Protein AF-A0A520JFF4-F1 (afdb_monomer)

Structure (mmCIF, N/CA/C/O backbone):
data_AF-A0A520JFF4-F1
#
_entry.id   AF-A0A520JFF4-F1
#
loop_
_atom_site.group_PDB
_atom_site.id
_atom_site.type_symbol
_atom_site.label_atom_id
_atom_site.label_alt_id
_atom_site.label_comp_id
_atom_site.label_asym_id
_atom_site.label_entity_id
_atom_site.label_seq_id
_atom_site.pdbx_PDB_ins_code
_atom_site.Cartn_x
_atom_site.Cartn_y
_atom_site.Cartn_z
_atom_site.occupancy
_atom_site.B_iso_or_equiv
_atom_site.auth_seq_id
_atom_site.auth_comp_id
_atom_site.auth_asym_id
_atom_site.auth_atom_id
_atom_site.pdbx_PDB_model_num
ATOM 1 N N . MET A 1 1 ? -21.700 24.493 -5.322 1.00 54.00 1 MET A N 1
ATOM 2 C CA . MET A 1 1 ? -20.549 24.199 -6.204 1.00 54.00 1 MET A CA 1
ATOM 3 C C . MET A 1 1 ? -21.062 23.291 -7.304 1.00 54.00 1 MET A C 1
ATOM 5 O O . MET A 1 1 ? -21.849 22.420 -6.960 1.00 54.00 1 MET A O 1
ATOM 9 N N . PRO A 1 2 ? -20.713 23.506 -8.582 1.00 58.19 2 PRO A N 1
ATOM 10 C CA . PRO A 1 2 ? -21.054 22.534 -9.617 1.00 58.19 2 PRO A CA 1
ATOM 11 C C . PRO A 1 2 ? -20.453 21.170 -9.252 1.00 58.19 2 PRO A C 1
ATOM 13 O O . PRO A 1 2 ? -19.367 21.129 -8.662 1.00 58.19 2 PRO A O 1
ATOM 16 N N . ASP A 1 3 ? -21.152 20.084 -9.585 1.00 83.12 3 ASP A N 1
ATOM 17 C CA . ASP A 1 3 ? -20.627 18.727 -9.431 1.00 83.12 3 ASP A CA 1
ATOM 18 C C . ASP A 1 3 ? -19.316 18.610 -10.212 1.00 83.12 3 ASP A C 1
ATOM 20 O O . ASP A 1 3 ? -19.272 18.755 -11.435 1.00 83.12 3 ASP A O 1
ATOM 24 N N . ARG A 1 4 ? -18.211 18.419 -9.487 1.00 90.19 4 ARG A N 1
ATOM 25 C CA . ARG A 1 4 ? -16.889 18.247 -10.086 1.00 90.19 4 ARG 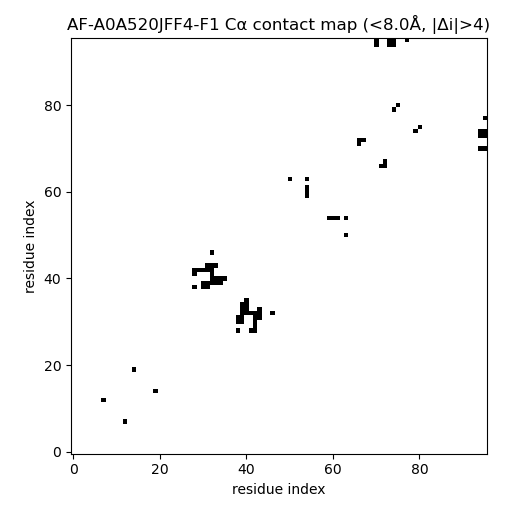A CA 1
ATOM 26 C C . ARG A 1 4 ? -16.738 16.804 -10.548 1.00 90.19 4 ARG A C 1
ATOM 28 O O . ARG A 1 4 ? -16.769 15.891 -9.729 1.00 90.19 4 ARG A O 1
ATOM 35 N N . LEU A 1 5 ? -16.500 16.614 -11.842 1.00 94.38 5 LEU A N 1
ATOM 36 C CA . LEU A 1 5 ? -16.064 15.330 -12.385 1.00 94.38 5 LEU A CA 1
ATOM 37 C C . LEU A 1 5 ? -14.558 15.166 -12.152 1.00 94.38 5 LEU A C 1
ATOM 39 O O . LEU A 1 5 ? -13.768 16.017 -12.561 1.00 94.38 5 LEU A O 1
ATOM 43 N N . TYR A 1 6 ? -14.167 14.080 -11.489 1.00 93.94 6 TYR A N 1
ATOM 44 C CA . TYR A 1 6 ? -12.767 13.717 -11.285 1.00 93.94 6 TYR A CA 1
ATOM 45 C C . TYR A 1 6 ? -12.336 12.729 -12.370 1.00 93.94 6 TYR A C 1
ATOM 47 O O . TYR A 1 6 ? -12.827 11.605 -12.416 1.00 93.94 6 TYR A O 1
ATOM 55 N N . LEU A 1 7 ? -11.445 13.165 -13.259 1.00 96.12 7 LEU A N 1
ATOM 56 C CA . LEU A 1 7 ? -10.982 12.393 -14.419 1.00 96.12 7 LEU A CA 1
ATOM 57 C C . LEU A 1 7 ? -9.458 12.182 -14.399 1.00 96.12 7 LEU A C 1
ATOM 59 O O . LEU A 1 7 ? -8.844 12.039 -15.448 1.00 96.12 7 LEU A O 1
ATOM 63 N N . ASP A 1 8 ? -8.854 12.175 -13.207 1.00 96.50 8 ASP A N 1
ATOM 64 C CA . ASP A 1 8 ? -7.400 12.059 -13.012 1.00 96.50 8 ASP A CA 1
ATOM 65 C C . ASP A 1 8 ? -7.027 10.868 -12.110 1.00 96.50 8 ASP A C 1
ATOM 67 O O . ASP A 1 8 ? -6.156 10.935 -11.246 1.00 96.50 8 ASP A O 1
ATOM 71 N N . HIS A 1 9 ? -7.724 9.743 -12.306 1.00 96.31 9 HIS A N 1
ATOM 72 C CA . HIS A 1 9 ? -7.510 8.515 -11.533 1.00 96.31 9 HIS A CA 1
ATOM 73 C C . HIS A 1 9 ? -6.107 7.903 -11.701 1.00 96.31 9 HIS A C 1
ATOM 75 O O . HIS A 1 9 ? -5.702 7.071 -10.889 1.00 96.31 9 HIS A O 1
ATOM 81 N N . ALA A 1 10 ? -5.373 8.311 -12.742 1.00 96.00 10 ALA A N 1
ATOM 82 C CA . ALA A 1 10 ? -3.999 7.887 -12.986 1.00 96.00 10 ALA A CA 1
ATOM 83 C C . ALA A 1 10 ? -3.003 8.509 -11.990 1.00 96.00 10 ALA A C 1
ATOM 85 O O . ALA A 1 10 ? -2.018 7.859 -11.650 1.00 96.00 10 ALA A O 1
ATOM 86 N N . ALA A 1 11 ? -3.258 9.730 -11.500 1.00 95.81 11 ALA A N 1
ATOM 87 C CA . ALA A 1 11 ? -2.396 10.391 -10.519 1.00 95.81 11 ALA A CA 1
ATOM 88 C C . ALA A 1 11 ? -2.674 9.917 -9.083 1.00 95.81 11 ALA A C 1
ATOM 90 O O . ALA A 1 11 ? -1.755 9.661 -8.306 1.00 95.81 11 ALA A O 1
ATOM 91 N N . THR A 1 12 ? -3.951 9.806 -8.708 1.00 96.12 12 THR A N 1
ATOM 92 C CA . THR A 1 12 ? -4.394 9.225 -7.433 1.00 96.12 12 THR A CA 1
ATOM 93 C C . THR A 1 12 ? -5.872 8.851 -7.514 1.00 96.12 12 THR A C 1
ATOM 95 O O . THR A 1 12 ? -6.531 9.104 -8.512 1.00 96.12 12 THR A O 1
ATOM 98 N N . THR A 1 13 ? -6.433 8.207 -6.495 1.00 96.38 13 THR A N 1
ATOM 99 C CA . THR A 1 13 ? -7.845 7.801 -6.495 1.00 96.38 13 THR A CA 1
ATOM 100 C C . THR A 1 13 ? -8.459 8.001 -5.110 1.00 96.38 13 THR A C 1
ATOM 102 O O . THR A 1 13 ? -7.822 7.650 -4.113 1.00 96.38 13 THR A O 1
ATOM 105 N N . PRO A 1 14 ? -9.693 8.541 -5.006 1.00 95.31 14 PRO A N 1
ATOM 106 C CA . PRO A 1 14 ? -10.404 8.614 -3.735 1.00 95.31 14 PRO A CA 1
ATOM 107 C C . PRO A 1 14 ? -10.515 7.242 -3.067 1.00 95.31 14 PRO A C 1
ATOM 109 O O . PRO A 1 14 ? -10.836 6.245 -3.714 1.00 95.31 14 PRO A O 1
ATOM 112 N N . ILE A 1 15 ? -10.283 7.192 -1.755 1.00 96.50 15 ILE A N 1
ATOM 113 C CA . ILE A 1 15 ? -10.379 5.943 -1.001 1.00 96.50 15 ILE A CA 1
ATOM 114 C C . ILE A 1 15 ? -11.805 5.381 -1.072 1.00 96.50 15 ILE A C 1
ATOM 116 O O . ILE A 1 15 ? -12.781 6.063 -0.750 1.00 96.50 15 ILE A O 1
ATOM 120 N N . ILE A 1 16 ? -11.930 4.116 -1.472 1.00 97.19 16 ILE A N 1
ATOM 121 C CA . ILE A 1 16 ? -13.223 3.430 -1.459 1.00 97.19 16 ILE A CA 1
ATOM 122 C C . ILE A 1 16 ? -13.683 3.190 -0.009 1.00 97.19 16 ILE A C 1
ATOM 124 O O . ILE A 1 16 ? -12.840 2.956 0.866 1.00 97.19 16 ILE A O 1
ATOM 128 N N . PRO A 1 17 ? -15.000 3.177 0.275 1.00 97.94 17 PRO A N 1
ATOM 129 C CA . PRO A 1 17 ? -15.510 2.995 1.637 1.00 97.94 17 PRO A CA 1
ATOM 130 C C . PRO A 1 17 ? -14.946 1.759 2.350 1.00 97.94 17 PRO A C 1
ATOM 132 O O . PRO A 1 17 ? -14.510 1.857 3.492 1.00 97.94 17 PRO A O 1
ATOM 135 N N . ALA A 1 18 ? -14.839 0.626 1.647 1.00 97.25 18 ALA A N 1
ATOM 136 C CA . ALA A 1 18 ? -14.306 -0.615 2.211 1.00 97.25 18 ALA A CA 1
ATOM 137 C C . ALA A 1 18 ? -12.855 -0.480 2.715 1.00 97.25 18 ALA A C 1
ATOM 139 O O . ALA A 1 18 ? -12.518 -1.002 3.780 1.00 97.25 18 ALA A O 1
ATOM 140 N N . ALA A 1 19 ? -12.008 0.248 1.980 1.00 96.31 19 ALA A N 1
ATOM 141 C CA . ALA A 1 19 ? -10.622 0.496 2.366 1.00 96.31 19 ALA A CA 1
ATOM 142 C C . ALA A 1 19 ? -10.544 1.452 3.562 1.00 96.31 19 ALA A C 1
ATOM 144 O O . ALA A 1 19 ? -9.787 1.202 4.500 1.00 96.31 19 ALA A O 1
ATOM 145 N N . ARG A 1 20 ? -11.377 2.501 3.578 1.00 97.81 20 ARG A N 1
ATOM 146 C CA . ARG A 1 20 ? -11.481 3.416 4.723 1.00 97.81 20 ARG A CA 1
ATOM 147 C C . ARG A 1 20 ? -11.864 2.662 5.995 1.00 97.81 20 ARG A C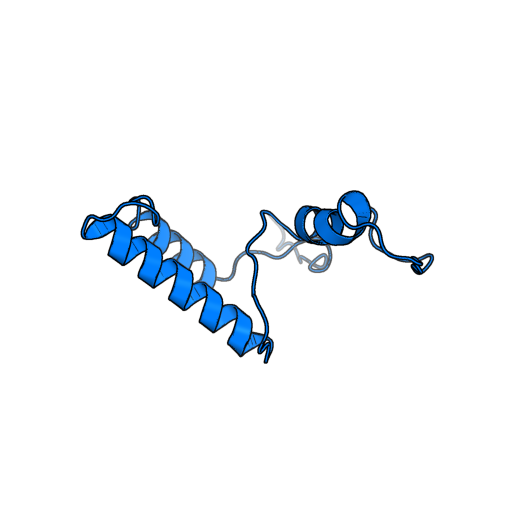 1
ATOM 149 O O . ARG A 1 20 ? -11.194 2.813 7.010 1.00 97.81 20 ARG A O 1
ATOM 156 N N . ASP A 1 21 ? -12.882 1.812 5.927 1.00 97.69 21 ASP A N 1
ATOM 157 C CA . ASP A 1 21 ? -13.365 1.073 7.094 1.00 97.69 21 ASP A CA 1
ATOM 158 C C . ASP A 1 21 ? -12.324 0.053 7.588 1.00 97.69 21 ASP A C 1
ATOM 160 O O . ASP A 1 21 ? -12.159 -0.133 8.795 1.00 97.69 21 ASP A O 1
ATOM 164 N N . ALA A 1 22 ? -11.588 -0.592 6.673 1.00 96.12 22 ALA A N 1
ATOM 165 C CA . ALA A 1 22 ? -10.471 -1.469 7.025 1.00 96.12 22 ALA A CA 1
ATOM 166 C C . ALA A 1 22 ? -9.348 -0.708 7.743 1.00 96.12 22 ALA A C 1
ATOM 168 O O . ALA A 1 22 ? -8.882 -1.165 8.787 1.00 96.12 22 ALA A O 1
ATOM 169 N N . MET A 1 23 ? -8.977 0.474 7.243 1.00 96.06 23 MET A N 1
ATOM 170 C CA . MET A 1 23 ? -7.990 1.342 7.890 1.00 96.06 23 MET A CA 1
ATOM 171 C C . MET A 1 23 ? -8.457 1.799 9.273 1.00 96.06 23 MET A C 1
ATOM 173 O O . MET A 1 23 ? -7.699 1.702 10.234 1.00 96.06 23 MET A O 1
ATOM 177 N N . THR A 1 24 ? -9.714 2.229 9.416 1.00 96.62 24 THR A N 1
ATOM 178 C CA . THR A 1 24 ? -10.271 2.624 10.719 1.00 96.62 24 THR A CA 1
ATOM 179 C C . THR A 1 24 ? -10.240 1.476 11.726 1.00 96.62 24 THR A C 1
ATOM 181 O O . THR A 1 24 ? -9.872 1.693 12.878 1.00 96.62 24 THR A O 1
ATOM 184 N N . ARG A 1 25 ? -10.556 0.242 11.309 1.00 94.94 25 ARG A N 1
ATOM 185 C CA . ARG A 1 25 ? -10.401 -0.940 12.177 1.00 94.94 25 ARG A CA 1
ATOM 186 C C . ARG A 1 25 ? -8.938 -1.193 12.543 1.00 94.94 25 ARG A C 1
ATOM 188 O O . ARG A 1 25 ? -8.645 -1.475 13.703 1.00 94.94 25 ARG A O 1
ATOM 195 N N . ALA A 1 26 ? -8.027 -1.066 11.579 1.0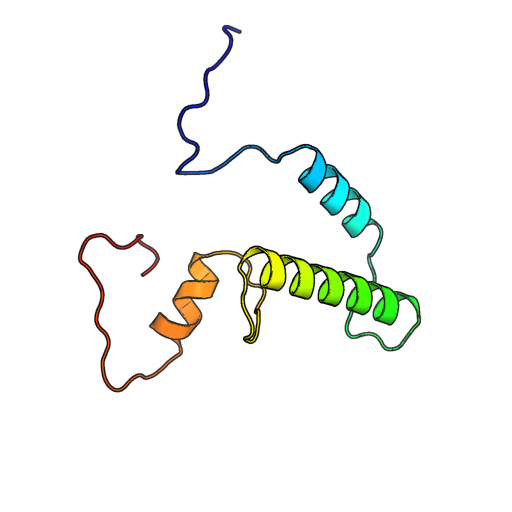0 94.75 26 ALA A N 1
ATOM 196 C CA . ALA A 1 26 ? -6.597 -1.259 11.804 1.00 94.75 26 ALA A CA 1
ATOM 197 C C . ALA A 1 26 ? -6.022 -0.249 12.810 1.00 94.75 26 ALA A C 1
ATOM 199 O O . ALA A 1 26 ? -5.193 -0.635 13.627 1.00 94.75 26 ALA A O 1
ATOM 200 N N . LEU A 1 27 ? -6.518 0.996 12.840 1.00 95.25 27 LEU A N 1
ATOM 201 C CA . LEU A 1 27 ? -6.117 2.003 13.836 1.00 95.25 27 LEU A CA 1
ATOM 202 C C . LEU A 1 27 ? -6.397 1.576 15.289 1.00 95.25 27 LEU A C 1
ATO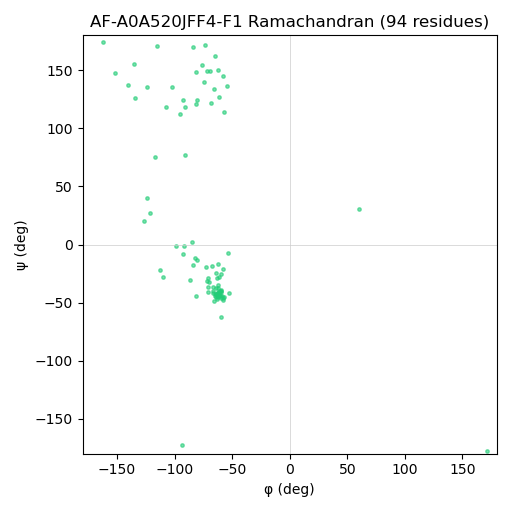M 204 O O . LEU A 1 27 ? -5.701 2.023 16.196 1.00 95.25 27 LEU A O 1
ATOM 208 N N . GLY A 1 28 ? -7.373 0.693 15.526 1.00 94.44 28 GLY A N 1
ATOM 209 C CA . GLY A 1 28 ? -7.606 0.100 16.850 1.00 94.44 28 GLY A CA 1
ATOM 210 C C . GLY A 1 28 ? -6.546 -0.933 17.262 1.00 94.44 28 GLY A C 1
ATOM 211 O O . GLY A 1 28 ? -6.387 -1.222 18.448 1.00 94.44 28 GLY A O 1
ATOM 212 N N . THR A 1 29 ? -5.794 -1.476 16.301 1.00 94.44 29 THR A N 1
ATOM 213 C CA . THR A 1 29 ? -4.692 -2.426 16.520 1.00 94.44 29 THR A CA 1
ATOM 214 C C . THR A 1 29 ? -3.382 -1.650 16.670 1.00 94.44 29 THR A C 1
ATOM 216 O O . THR A 1 29 ? -2.583 -1.546 15.746 1.00 94.44 29 THR A O 1
ATOM 219 N N . TRP A 1 30 ? -3.178 -1.060 17.845 1.00 94.50 30 TRP A N 1
ATOM 220 C CA . TRP A 1 30 ? -2.091 -0.106 18.106 1.00 94.50 30 TRP A CA 1
ATOM 221 C C . TRP A 1 30 ? -0.744 -0.750 18.472 1.00 94.50 30 TRP A C 1
ATOM 223 O O . TRP A 1 30 ? 0.291 -0.084 18.449 1.00 94.50 30 TRP A O 1
ATOM 233 N N . ALA A 1 31 ? -0.748 -2.023 18.877 1.00 97.62 31 ALA A N 1
ATOM 234 C CA . ALA A 1 31 ? 0.434 -2.681 19.421 1.00 97.62 31 ALA A CA 1
ATOM 235 C C . ALA A 1 31 ? 1.487 -2.979 18.346 1.00 97.62 31 ALA A C 1
ATOM 237 O O . ALA A 1 31 ? 1.173 -3.272 17.194 1.00 97.62 31 ALA A O 1
ATOM 238 N N . ASN A 1 32 ? 2.757 -2.968 18.752 1.00 97.81 32 ASN A N 1
ATOM 239 C CA . ASN A 1 32 ? 3.874 -3.301 17.875 1.00 97.81 32 ASN A CA 1
ATOM 240 C C . ASN A 1 32 ? 3.846 -4.804 17.493 1.00 97.81 32 ASN A C 1
ATOM 242 O O . ASN A 1 32 ? 3.940 -5.644 18.394 1.00 97.81 32 ASN A O 1
ATOM 246 N N . PRO A 1 33 ? 3.791 -5.169 16.194 1.00 97.38 33 PRO A N 1
ATOM 247 C CA . PRO A 1 33 ? 3.820 -6.563 15.729 1.00 97.38 33 PRO A CA 1
ATOM 248 C C . PRO A 1 33 ? 5.051 -7.378 16.158 1.00 97.38 33 PRO A C 1
ATOM 250 O O . PRO A 1 33 ? 5.014 -8.610 16.156 1.00 97.38 33 PRO A O 1
ATOM 253 N N . SER A 1 34 ? 6.151 -6.711 16.514 1.00 97.62 34 SER A N 1
ATOM 254 C CA . SER A 1 34 ? 7.378 -7.357 16.998 1.00 97.62 34 SER A CA 1
ATOM 255 C C . SER A 1 34 ? 7.322 -7.717 18.484 1.00 97.62 34 SER A C 1
ATOM 257 O O . SER A 1 34 ? 8.183 -8.450 18.971 1.00 97.62 34 SER A O 1
ATOM 259 N N . SER A 1 35 ? 6.330 -7.217 19.222 1.00 98.19 35 SER A N 1
ATOM 260 C CA . SER A 1 35 ? 6.196 -7.506 20.645 1.00 98.19 35 SER A CA 1
ATOM 261 C C . SER A 1 35 ? 5.678 -8.929 20.897 1.00 98.19 35 SER A C 1
ATOM 263 O O . SER A 1 35 ? 4.743 -9.376 20.230 1.00 98.19 35 SER A O 1
ATOM 265 N N . PRO A 1 36 ? 6.207 -9.645 21.908 1.00 97.38 36 PRO A N 1
ATOM 266 C CA . PRO A 1 36 ? 5.834 -11.034 22.158 1.00 97.38 36 PRO A CA 1
ATOM 267 C C . PRO A 1 36 ? 4.509 -11.195 22.911 1.00 97.38 36 PRO A C 1
ATOM 269 O O . PRO A 1 36 ? 4.004 -12.312 22.971 1.00 97.38 36 PRO A O 1
ATOM 272 N N . HIS A 1 37 ? 3.951 -10.136 23.508 1.00 97.75 37 HIS A N 1
ATOM 273 C CA . HIS A 1 37 ? 2.695 -10.186 24.268 1.00 97.75 37 HIS A CA 1
ATOM 274 C C . HIS A 1 37 ? 1.460 -10.320 23.356 1.00 97.75 37 HIS A C 1
ATOM 276 O O . HIS A 1 37 ? 1.562 -10.280 22.129 1.00 97.75 37 HIS A O 1
ATOM 282 N N . ALA A 1 38 ? 0.286 -10.548 23.953 1.00 97.81 38 ALA A N 1
ATOM 283 C CA . ALA A 1 38 ? -0.927 -10.934 23.229 1.00 97.81 38 ALA A CA 1
ATOM 284 C C . ALA A 1 38 ? -1.326 -9.928 22.136 1.00 97.81 38 ALA A C 1
ATOM 286 O O . ALA A 1 38 ? -1.597 -10.328 21.004 1.00 97.81 38 ALA A O 1
ATOM 287 N N . GLU A 1 39 ? -1.286 -8.636 22.446 1.00 98.06 39 GLU A N 1
ATOM 288 C CA . GLU A 1 39 ? -1.634 -7.547 21.533 1.00 98.06 39 GLU A CA 1
ATOM 289 C C . GLU A 1 39 ? -0.640 -7.449 20.368 1.00 98.06 39 GLU A C 1
ATOM 291 O O . GLU A 1 39 ? -1.054 -7.275 19.224 1.00 98.06 39 GLU A O 1
ATOM 296 N N . GLY A 1 40 ? 0.661 -7.635 20.627 1.00 98.31 40 GLY A N 1
ATOM 297 C CA . GLY A 1 40 ? 1.685 -7.660 19.577 1.00 98.31 40 GLY A CA 1
ATOM 298 C C . GLY A 1 40 ? 1.509 -8.841 18.621 1.00 98.31 40 GLY A C 1
ATOM 299 O O . GLY A 1 40 ? 1.533 -8.676 17.400 1.00 98.31 40 GLY A O 1
ATOM 300 N N . ARG A 1 41 ? 1.206 -10.032 19.155 1.00 97.88 41 ARG A N 1
ATOM 301 C CA . ARG A 1 41 ? 0.885 -11.213 18.332 1.00 97.88 41 ARG A CA 1
ATOM 302 C C . ARG A 1 41 ? -0.390 -11.019 17.510 1.00 97.88 41 ARG A C 1
ATOM 304 O O . ARG A 1 41 ? -0.436 -11.459 16.361 1.00 97.88 41 ARG A O 1
ATOM 311 N N . ALA A 1 42 ? -1.404 -10.355 18.067 1.00 96.62 42 ALA A N 1
ATOM 312 C CA . ALA A 1 42 ? -2.622 -10.012 17.338 1.00 96.62 42 ALA A CA 1
ATOM 313 C C . ALA A 1 42 ? -2.331 -9.038 16.181 1.00 96.62 42 ALA A C 1
ATOM 315 O O . ALA A 1 42 ? -2.759 -9.292 15.055 1.00 96.62 42 ALA A O 1
ATOM 316 N N . ALA A 1 43 ? -1.526 -7.996 16.423 1.00 97.69 43 ALA A N 1
ATOM 317 C CA . ALA A 1 43 ? -1.095 -7.052 15.391 1.00 97.69 43 ALA A CA 1
ATOM 318 C C . ALA A 1 43 ? -0.296 -7.735 14.272 1.00 97.69 43 ALA A C 1
ATOM 320 O O . ALA A 1 43 ? -0.561 -7.517 13.088 1.00 97.69 43 ALA A O 1
ATOM 321 N N . ARG A 1 44 ? 0.624 -8.639 14.631 1.00 97.88 44 ARG A N 1
ATOM 322 C CA . ARG A 1 44 ? 1.353 -9.464 13.659 1.00 97.88 44 ARG A CA 1
ATOM 323 C C . ARG A 1 44 ? 0.418 -10.342 12.835 1.00 97.88 44 ARG A C 1
ATOM 325 O O . ARG A 1 44 ? 0.567 -10.403 11.621 1.00 97.88 44 ARG A O 1
ATOM 332 N N . SER A 1 45 ? -0.555 -10.996 13.468 1.00 97.38 45 SER A N 1
ATOM 333 C CA . SER A 1 45 ? -1.543 -11.816 12.758 1.00 97.38 45 SER A CA 1
ATOM 334 C C . SER A 1 45 ? -2.333 -10.994 11.736 1.00 97.38 45 SER A C 1
ATOM 336 O O . SER A 1 45 ? -2.483 -11.433 10.597 1.00 97.38 45 SER A O 1
ATOM 338 N N . ALA A 1 46 ? -2.778 -9.788 12.104 1.00 96.81 46 ALA A N 1
ATOM 339 C CA . ALA A 1 46 ? -3.481 -8.887 11.192 1.00 96.81 46 ALA A CA 1
ATOM 340 C C . ALA A 1 46 ? -2.603 -8.469 9.997 1.00 96.81 46 ALA A C 1
ATOM 342 O O . ALA A 1 46 ? -3.060 -8.514 8.854 1.00 96.81 46 ALA A O 1
ATOM 343 N N . LEU A 1 47 ? -1.331 -8.132 10.241 1.00 96.94 47 LEU A N 1
ATOM 344 C CA . LEU A 1 47 ? -0.384 -7.772 9.182 1.00 96.94 47 LEU A CA 1
ATOM 345 C C . LEU A 1 47 ? -0.114 -8.938 8.217 1.00 96.94 47 LEU A C 1
ATOM 347 O O . LEU A 1 47 ? -0.104 -8.744 7.004 1.00 96.94 47 LEU A O 1
ATOM 351 N N . GLU A 1 48 ? 0.062 -10.155 8.736 1.00 97.56 48 GLU A N 1
ATOM 352 C CA . GLU A 1 48 ? 0.292 -11.348 7.908 1.00 97.56 48 GLU A CA 1
ATOM 353 C C . GLU A 1 48 ? -0.952 -11.770 7.117 1.00 97.56 48 GLU A C 1
ATOM 355 O O . GLU A 1 48 ? -0.834 -12.262 5.995 1.00 97.56 48 GLU A O 1
ATOM 360 N N . GLN A 1 49 ? -2.153 -11.553 7.661 1.00 97.12 49 GLN A N 1
ATOM 361 C CA . GLN A 1 49 ? -3.397 -11.730 6.908 1.00 97.12 49 GLN A CA 1
ATOM 362 C C . GLN A 1 49 ? -3.494 -10.724 5.757 1.00 97.12 49 GLN A C 1
ATOM 364 O O . GLN A 1 49 ? -3.807 -11.120 4.636 1.00 97.12 49 GLN A O 1
ATOM 369 N N . ALA A 1 50 ? -3.162 -9.451 6.001 1.00 96.75 50 ALA A N 1
ATOM 370 C CA . ALA A 1 50 ? -3.114 -8.437 4.950 1.00 96.75 50 ALA A CA 1
ATOM 371 C C . ALA A 1 50 ? -2.073 -8.782 3.871 1.00 96.75 50 ALA A C 1
ATOM 373 O O . ALA A 1 50 ? -2.359 -8.653 2.683 1.00 96.75 50 ALA A O 1
ATOM 374 N N . ARG A 1 51 ? -0.891 -9.279 4.268 1.00 97.81 51 ARG A N 1
ATOM 375 C CA . ARG A 1 51 ? 0.165 -9.714 3.339 1.00 97.81 51 ARG A CA 1
ATOM 376 C C . ARG A 1 51 ? -0.312 -10.834 2.416 1.00 97.81 51 ARG A C 1
ATOM 378 O O . ARG A 1 51 ? -0.114 -10.736 1.210 1.00 97.81 51 ARG A O 1
ATOM 385 N N . ARG A 1 52 ? -0.981 -11.852 2.969 1.00 97.81 52 ARG A N 1
ATOM 386 C CA . ARG A 1 52 ? -1.575 -12.947 2.182 1.00 97.81 52 ARG A CA 1
ATOM 387 C C . ARG A 1 52 ? -2.672 -12.450 1.250 1.00 97.81 52 ARG A C 1
ATOM 389 O O . ARG A 1 52 ? -2.623 -12.755 0.072 1.00 97.81 52 ARG A O 1
ATOM 396 N N . ALA A 1 53 ? -3.588 -11.616 1.741 1.00 97.31 53 ALA A N 1
ATOM 397 C CA . ALA A 1 53 ? -4.667 -11.074 0.916 1.00 97.31 53 ALA A CA 1
ATOM 398 C C . ALA A 1 53 ? -4.143 -10.266 -0.286 1.00 97.31 53 ALA A C 1
ATOM 400 O O . ALA A 1 53 ? -4.691 -10.372 -1.380 1.00 97.31 53 ALA A O 1
ATOM 401 N N . VAL A 1 54 ? -3.069 -9.485 -0.102 1.00 97.25 54 VAL A N 1
ATOM 402 C CA . VAL A 1 54 ? -2.402 -8.776 -1.206 1.00 97.25 54 VAL A CA 1
ATOM 403 C C . VAL A 1 54 ? -1.759 -9.764 -2.177 1.00 97.25 54 VAL A C 1
ATOM 405 O O . VAL A 1 54 ? -1.987 -9.650 -3.376 1.00 97.25 54 VAL A O 1
ATOM 408 N N . ALA A 1 55 ? -0.996 -10.740 -1.682 1.00 97.81 55 ALA A N 1
ATOM 409 C CA . ALA A 1 55 ? -0.364 -11.748 -2.531 1.00 97.81 55 ALA A CA 1
ATOM 410 C C . ALA A 1 55 ? -1.398 -12.530 -3.365 1.00 97.81 55 ALA A C 1
ATOM 412 O O . ALA A 1 55 ? -1.248 -12.642 -4.581 1.00 97.81 55 ALA A O 1
ATOM 413 N N . ASP A 1 56 ? -2.490 -12.973 -2.736 1.00 98.12 56 ASP A N 1
ATOM 414 C CA . ASP A 1 56 ? -3.585 -13.709 -3.375 1.00 98.12 56 ASP A CA 1
ATOM 415 C C . ASP A 1 56 ? -4.282 -12.870 -4.456 1.00 98.12 56 ASP A C 1
ATOM 417 O O . ASP A 1 56 ? -4.556 -13.375 -5.545 1.00 98.12 56 ASP A O 1
ATOM 421 N N . ALA A 1 57 ? -4.512 -11.574 -4.204 1.00 97.75 57 ALA A N 1
ATOM 422 C CA . ALA A 1 57 ? -5.124 -10.665 -5.178 1.00 97.75 57 ALA A CA 1
ATOM 423 C C . ALA A 1 57 ? -4.294 -10.508 -6.467 1.00 97.75 57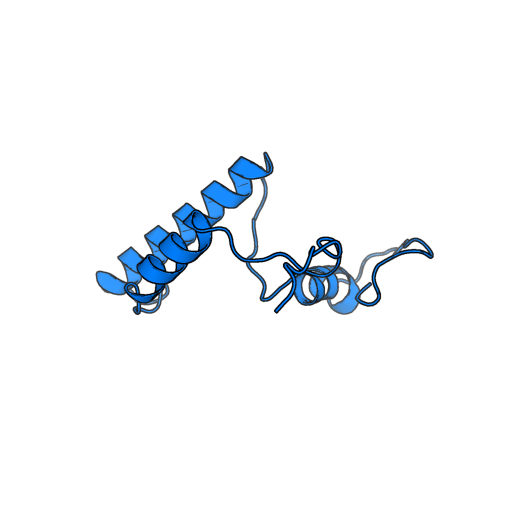 ALA A C 1
ATOM 425 O O . ALA A 1 57 ? -4.861 -10.260 -7.530 1.00 97.75 57 ALA A O 1
ATOM 426 N N . TYR A 1 58 ? -2.970 -10.678 -6.381 1.00 96.81 58 TYR A N 1
ATOM 427 C CA . TYR A 1 58 ? -2.055 -10.650 -7.527 1.00 96.81 58 TYR A CA 1
ATOM 428 C C . TYR A 1 58 ? -1.664 -12.046 -8.042 1.00 96.81 58 TYR A C 1
ATOM 430 O O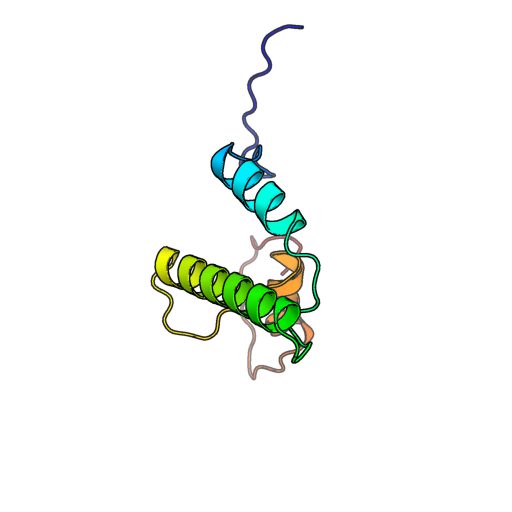 . TYR A 1 58 ? -0.905 -12.140 -9.005 1.00 96.81 58 TYR A O 1
ATOM 438 N N . GLY A 1 59 ? -2.140 -13.132 -7.419 1.00 97.81 59 GLY A N 1
ATOM 439 C CA . GLY A 1 59 ? -1.680 -14.492 -7.724 1.00 97.81 59 GLY A CA 1
ATOM 440 C C . GLY A 1 59 ? -0.176 -14.692 -7.477 1.00 97.81 59 GLY A C 1
ATOM 441 O O . GLY A 1 59 ? 0.476 -15.460 -8.185 1.00 97.81 59 GLY A O 1
ATOM 442 N N . TRP A 1 60 ? 0.397 -13.965 -6.515 1.00 97.50 60 TRP A N 1
ATOM 443 C CA . TRP A 1 60 ? 1.832 -13.929 -6.245 1.00 97.50 60 TRP A CA 1
ATOM 444 C C . TRP A 1 60 ? 2.243 -14.984 -5.212 1.00 97.50 60 TRP A C 1
ATOM 446 O O . TRP A 1 60 ? 1.825 -14.936 -4.060 1.00 97.50 60 TRP A O 1
ATOM 456 N N . GLY A 1 61 ? 3.107 -15.923 -5.610 1.00 96.44 61 GLY A N 1
ATOM 457 C CA . GLY A 1 61 ? 3.626 -16.977 -4.723 1.00 96.44 61 GLY A CA 1
ATOM 458 C C . GLY A 1 61 ? 4.942 -16.642 -4.010 1.00 96.44 61 GLY A C 1
ATOM 459 O O . GLY A 1 61 ? 5.465 -17.480 -3.278 1.00 96.44 61 GLY A O 1
ATOM 460 N N . GLY A 1 62 ? 5.519 -15.465 -4.266 1.00 96.19 62 GLY A N 1
ATOM 461 C CA . GLY A 1 62 ? 6.801 -15.046 -3.700 1.00 96.19 62 GLY A CA 1
ATOM 462 C C . GLY A 1 62 ? 6.669 -14.230 -2.413 1.00 96.19 62 GLY A C 1
ATOM 463 O O . GLY A 1 62 ? 5.585 -14.025 -1.866 1.00 96.19 62 GLY A O 1
ATOM 464 N N . GLU A 1 63 ? 7.799 -13.701 -1.942 1.00 95.38 63 GLU A N 1
ATOM 465 C CA . GLU A 1 63 ? 7.806 -12.771 -0.814 1.00 95.38 63 GLU A CA 1
ATOM 466 C C . GLU A 1 63 ? 7.095 -11.464 -1.192 1.00 95.38 63 GLU A C 1
ATOM 468 O O . GLU A 1 63 ? 7.314 -10.900 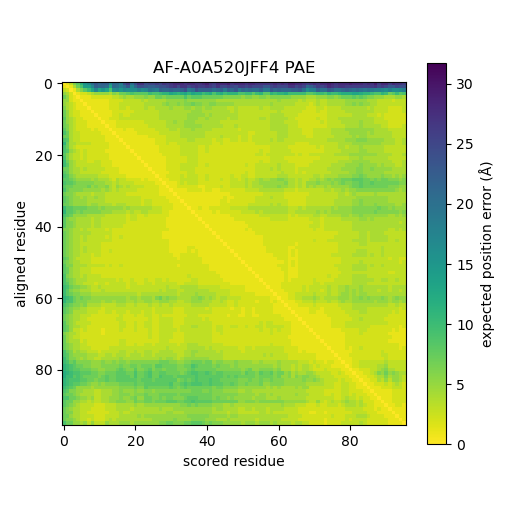-2.263 1.00 95.38 63 GLU A O 1
ATOM 473 N N . THR A 1 64 ? 6.216 -10.989 -0.311 1.00 96.81 64 THR A N 1
ATOM 474 C CA . THR A 1 64 ? 5.542 -9.693 -0.449 1.00 96.81 64 THR A CA 1
ATOM 475 C C . THR A 1 64 ? 6.137 -8.751 0.578 1.00 96.81 64 THR A C 1
ATOM 477 O O . THR A 1 64 ? 6.005 -9.011 1.771 1.00 96.81 64 THR A O 1
ATOM 480 N N . LEU A 1 65 ? 6.751 -7.654 0.142 1.00 96.00 65 LEU A N 1
ATOM 481 C CA . LEU A 1 65 ? 7.293 -6.614 1.018 1.00 96.00 65 LEU A CA 1
ATOM 482 C C . LEU A 1 65 ? 6.336 -5.418 1.045 1.00 96.00 65 LEU A C 1
ATOM 484 O O . LEU A 1 65 ? 5.839 -4.998 0.004 1.00 96.00 65 LEU A O 1
ATOM 488 N N . PHE A 1 66 ? 6.074 -4.873 2.234 1.00 97.19 66 PHE A N 1
ATOM 489 C CA . PHE A 1 66 ? 5.323 -3.622 2.359 1.00 97.19 66 PHE A CA 1
ATOM 490 C C . PHE A 1 66 ? 6.304 -2.456 2.410 1.00 97.19 66 PHE A C 1
ATOM 492 O O . PHE A 1 66 ? 7.184 -2.438 3.268 1.00 97.19 66 PHE A O 1
ATOM 499 N N . THR A 1 67 ? 6.129 -1.498 1.508 1.00 97.38 67 THR A N 1
ATOM 500 C CA . THR A 1 67 ? 6.858 -0.226 1.466 1.00 97.38 67 THR A CA 1
ATOM 501 C C . THR A 1 67 ? 5.890 0.931 1.714 1.00 97.38 67 THR A C 1
ATOM 503 O O . THR A 1 67 ? 4.671 0.748 1.722 1.00 97.38 67 THR A O 1
ATOM 506 N N . SER A 1 68 ? 6.413 2.142 1.900 1.00 97.12 68 SER A N 1
ATOM 507 C CA . SER A 1 68 ? 5.602 3.364 1.999 1.00 97.12 68 SER A CA 1
ATOM 508 C C . SER A 1 68 ? 4.910 3.746 0.683 1.00 97.12 68 SER A C 1
ATOM 510 O O . SER A 1 68 ? 3.943 4.505 0.694 1.00 97.12 68 SER A O 1
ATOM 512 N N . GLY A 1 69 ? 5.376 3.211 -0.450 1.00 97.00 69 GLY A N 1
ATOM 513 C CA . GLY A 1 69 ? 4.804 3.445 -1.773 1.00 97.00 69 GLY A CA 1
ATOM 514 C C . GLY A 1 69 ? 5.662 2.874 -2.904 1.00 97.00 69 GLY A C 1
ATOM 515 O O . GLY A 1 69 ? 6.713 2.267 -2.672 1.00 97.00 69 GLY A O 1
ATOM 516 N N . ALA A 1 70 ? 5.215 3.096 -4.144 1.00 96.62 70 ALA A N 1
ATOM 517 C CA . ALA A 1 70 ? 5.872 2.578 -5.345 1.00 96.62 70 ALA A CA 1
ATOM 518 C C . ALA A 1 70 ? 7.299 3.125 -5.533 1.00 96.62 70 ALA A C 1
ATOM 520 O O . ALA A 1 70 ? 8.189 2.364 -5.898 1.00 96.62 70 ALA A O 1
ATOM 521 N N . SER A 1 71 ? 7.554 4.400 -5.212 1.00 97.19 71 SER A N 1
ATOM 522 C CA . SER A 1 71 ? 8.898 4.987 -5.332 1.00 97.19 71 SER A CA 1
ATOM 523 C C . SER A 1 71 ? 9.927 4.297 -4.432 1.00 97.19 71 SER A C 1
ATOM 525 O O . SER A 1 71 ? 11.038 4.017 -4.872 1.00 97.19 71 SER A O 1
ATOM 527 N N . GLU A 1 72 ? 9.566 3.961 -3.188 1.00 97.44 72 GLU A N 1
ATOM 528 C CA . GLU A 1 72 ? 10.447 3.183 -2.303 1.00 97.44 72 GLU A CA 1
ATOM 529 C C . GLU A 1 72 ? 10.635 1.753 -2.826 1.00 97.44 72 GLU A C 1
ATOM 531 O O . GLU A 1 72 ? 11.756 1.246 -2.839 1.00 97.44 72 GLU A O 1
ATOM 536 N N . ALA A 1 73 ? 9.560 1.122 -3.312 1.00 96.94 73 ALA A N 1
ATOM 537 C CA . ALA A 1 73 ? 9.630 -0.224 -3.875 1.00 96.94 73 ALA A CA 1
ATOM 538 C C . ALA A 1 73 ? 10.576 -0.301 -5.083 1.00 96.94 73 ALA A C 1
ATOM 540 O O . ALA A 1 73 ? 11.347 -1.252 -5.186 1.00 96.94 73 ALA A O 1
ATOM 541 N N . LEU A 1 74 ? 10.567 0.713 -5.957 1.00 96.69 74 LEU A N 1
ATOM 542 C CA . LEU A 1 74 ? 11.475 0.831 -7.103 1.00 96.69 74 LEU A CA 1
ATOM 543 C C . LEU A 1 74 ? 12.916 1.149 -6.678 1.00 96.69 74 LEU A C 1
ATOM 545 O O . LEU A 1 74 ? 13.867 0.608 -7.248 1.00 96.69 74 LEU A O 1
ATOM 549 N N . ALA A 1 75 ? 13.105 1.966 -5.638 1.00 95.38 75 ALA A N 1
ATOM 550 C CA . ALA A 1 75 ? 14.434 2.328 -5.150 1.00 95.38 75 ALA A CA 1
ATOM 551 C C . ALA A 1 75 ? 15.238 1.122 -4.627 1.00 95.38 75 ALA A C 1
ATOM 553 O O . ALA A 1 75 ? 16.466 1.128 -4.717 1.00 95.38 75 ALA A O 1
ATOM 554 N N . ILE A 1 76 ? 14.593 0.066 -4.119 1.00 94.38 76 ILE A N 1
ATOM 555 C CA . ILE A 1 76 ? 15.284 -1.145 -3.642 1.00 94.38 76 ILE A CA 1
ATOM 556 C C . ILE A 1 76 ? 16.104 -1.808 -4.776 1.00 94.38 76 ILE A C 1
ATOM 558 O O . ILE A 1 76 ? 17.336 -1.837 -4.678 1.00 94.38 76 ILE A O 1
ATOM 562 N N . PRO A 1 77 ? 15.508 -2.296 -5.881 1.00 93.81 77 PRO A N 1
ATOM 563 C CA . PRO A 1 77 ? 16.272 -2.896 -6.974 1.00 93.81 77 PRO A CA 1
ATOM 564 C C . PRO A 1 77 ? 17.092 -1.874 -7.780 1.00 93.81 77 PRO A C 1
ATOM 566 O O . PRO A 1 77 ? 18.142 -2.226 -8.320 1.00 93.81 77 PRO A O 1
ATOM 569 N N . LEU A 1 78 ? 16.661 -0.611 -7.869 1.00 93.69 78 LEU A N 1
ATOM 570 C CA . LEU A 1 78 ? 17.343 0.387 -8.702 1.00 93.69 78 LEU A CA 1
ATOM 571 C C . LEU A 1 78 ? 18.496 1.099 -7.989 1.00 93.69 78 LEU A C 1
ATOM 573 O O . LEU A 1 78 ? 19.477 1.473 -8.623 1.00 93.69 78 LEU A O 1
ATOM 577 N N . GLN A 1 79 ? 18.449 1.285 -6.679 1.00 91.31 79 GLN A N 1
ATOM 578 C CA . GLN A 1 79 ? 19.497 2.031 -5.974 1.00 91.31 79 GLN A CA 1
ATOM 579 C C . GLN A 1 79 ? 20.321 1.147 -5.042 1.00 91.31 79 GLN A C 1
ATOM 581 O O . GLN A 1 79 ? 21.443 1.516 -4.702 1.00 91.31 79 GLN A O 1
ATOM 586 N N . ARG A 1 80 ? 19.791 -0.008 -4.613 1.00 91.19 80 ARG A N 1
ATOM 587 C CA . ARG A 1 80 ? 20.452 -0.870 -3.618 1.00 91.19 80 ARG A CA 1
ATOM 588 C C . ARG A 1 80 ? 20.970 -2.184 -4.187 1.00 91.19 80 ARG A C 1
ATOM 590 O O . ARG A 1 80 ? 21.952 -2.703 -3.664 1.00 91.19 80 ARG A O 1
ATOM 597 N N . ALA A 1 81 ? 20.367 -2.711 -5.252 1.00 91.94 81 ALA A N 1
ATOM 598 C CA . ALA A 1 81 ? 20.892 -3.897 -5.922 1.00 91.94 81 ALA A CA 1
ATOM 599 C C . ALA A 1 81 ? 22.033 -3.551 -6.895 1.00 91.94 81 ALA A C 1
ATOM 601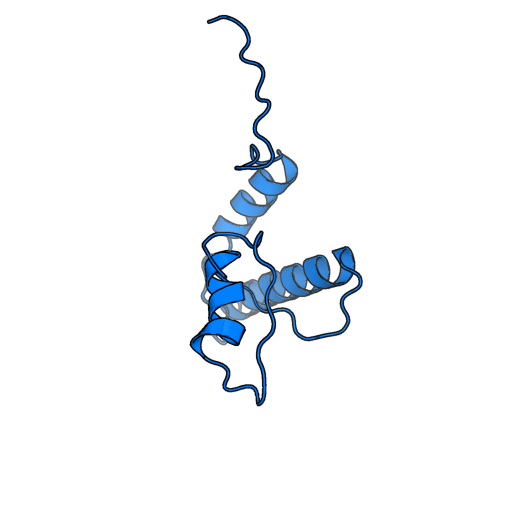 O O . ALA A 1 81 ? 22.037 -2.495 -7.531 1.00 91.94 81 ALA A O 1
ATOM 602 N N . ILE A 1 82 ? 22.974 -4.487 -7.057 1.00 93.12 82 ILE A N 1
ATOM 603 C CA . ILE A 1 82 ? 24.119 -4.380 -7.974 1.00 93.12 82 ILE A CA 1
ATOM 604 C C . ILE A 1 82 ? 23.996 -5.486 -9.036 1.00 93.12 82 ILE A C 1
ATOM 606 O O . ILE A 1 82 ? 24.658 -6.521 -8.933 1.00 93.12 82 ILE A O 1
ATOM 610 N N . PRO A 1 83 ? 23.094 -5.341 -10.025 1.00 93.38 83 PRO A N 1
ATOM 611 C CA . PRO A 1 83 ? 22.936 -6.346 -11.064 1.00 93.38 83 PRO A CA 1
ATOM 612 C C . PRO A 1 83 ? 24.085 -6.263 -12.084 1.00 93.38 83 PRO A C 1
ATOM 614 O O . PRO A 1 83 ? 24.634 -5.183 -12.307 1.00 93.38 83 PRO A O 1
ATOM 617 N N . PRO A 1 84 ? 24.406 -7.363 -12.786 1.00 94.88 84 PRO A N 1
ATOM 618 C CA . PRO A 1 84 ? 25.414 -7.354 -13.850 1.00 94.88 84 PRO A CA 1
ATOM 619 C C . PRO A 1 84 ? 25.017 -6.462 -15.037 1.00 94.88 84 PRO A C 1
ATOM 621 O O . PRO A 1 84 ? 25.874 -6.000 -15.786 1.00 94.88 84 PRO A O 1
ATOM 624 N N . ARG A 1 85 ? 23.715 -6.221 -15.229 1.00 95.12 85 ARG A N 1
ATOM 625 C CA . ARG A 1 85 ? 23.176 -5.322 -16.249 1.00 95.12 85 ARG A CA 1
ATOM 626 C C . ARG A 1 85 ? 21.844 -4.740 -15.790 1.00 95.12 85 ARG A C 1
ATOM 628 O O . ARG A 1 85 ? 21.064 -5.424 -15.133 1.00 95.12 85 ARG A O 1
ATOM 635 N N . ARG A 1 86 ? 21.566 -3.501 -16.198 1.00 93.06 86 ARG A N 1
ATOM 636 C CA . ARG A 1 86 ? 20.270 -2.835 -16.043 1.00 93.06 86 ARG A CA 1
ATOM 637 C C . ARG A 1 86 ? 19.766 -2.365 -17.404 1.00 93.06 86 ARG A C 1
ATOM 639 O O . ARG A 1 86 ? 20.545 -1.837 -18.192 1.00 93.06 86 ARG A O 1
ATOM 646 N N . VAL A 1 87 ? 18.486 -2.588 -17.681 1.00 94.69 87 VAL A N 1
ATOM 647 C CA . VAL A 1 87 ? 17.800 -2.151 -18.905 1.00 94.69 87 VAL A CA 1
ATOM 648 C C . VAL A 1 87 ? 16.465 -1.550 -18.475 1.00 94.69 87 VAL A C 1
ATOM 650 O O . VAL A 1 87 ? 15.734 -2.201 -17.737 1.00 94.69 87 VAL A O 1
ATOM 653 N N . ILE A 1 88 ? 16.186 -0.318 -18.899 1.00 95.06 88 ILE A N 1
ATOM 654 C CA . ILE A 1 88 ? 14.9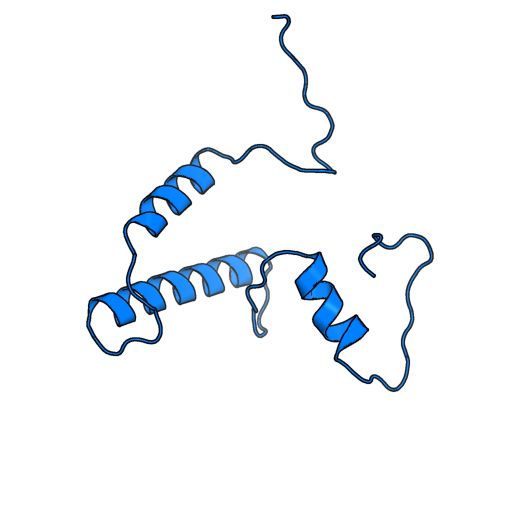67 0.446 -18.588 1.00 95.06 88 ILE A CA 1
ATOM 655 C C . ILE A 1 88 ? 14.446 1.106 -19.872 1.00 95.06 88 ILE A C 1
ATOM 657 O O . ILE A 1 88 ? 15.232 1.305 -20.806 1.00 95.06 88 ILE A O 1
ATOM 661 N N . SER A 1 89 ? 13.148 1.413 -19.948 1.00 97.12 89 SER A N 1
ATOM 662 C CA . SER A 1 89 ? 12.580 2.131 -21.097 1.00 97.12 89 SER A CA 1
ATOM 663 C C . SER A 1 89 ? 12.738 3.653 -20.960 1.00 97.12 89 SER A C 1
ATOM 665 O O . SER A 1 89 ? 13.131 4.162 -19.914 1.00 97.12 89 SER A O 1
ATOM 667 N N . SER A 1 90 ? 12.450 4.402 -22.028 1.00 97.38 90 SER A N 1
ATOM 668 C CA . SER A 1 90 ? 12.497 5.873 -22.019 1.00 97.38 90 SER A CA 1
ATOM 669 C C . SER A 1 90 ? 11.214 6.531 -21.500 1.00 97.38 90 SER A C 1
ATOM 671 O O . SER A 1 90 ? 11.092 7.750 -21.578 1.00 97.38 90 SER A O 1
ATOM 673 N N . VAL A 1 91 ? 10.230 5.738 -21.069 1.00 97.25 91 VAL A N 1
ATOM 674 C CA . VAL A 1 91 ? 8.886 6.200 -20.674 1.00 97.25 91 VAL A CA 1
ATOM 675 C C . VAL A 1 91 ? 8.501 5.712 -19.277 1.00 97.25 91 VAL A C 1
ATOM 677 O O . VAL A 1 91 ? 7.321 5.635 -18.944 1.00 97.25 91 VAL A O 1
ATOM 680 N N . GLU A 1 92 ? 9.495 5.339 -18.472 1.00 97.19 92 GLU A N 1
ATOM 681 C CA . GLU A 1 92 ? 9.282 4.964 -17.078 1.00 97.19 92 GLU A CA 1
ATOM 682 C C . GLU A 1 92 ? 8.785 6.160 -16.254 1.00 97.19 92 GLU A C 1
ATOM 684 O O . GLU A 1 92 ? 8.930 7.320 -16.638 1.00 97.19 92 GLU A O 1
ATOM 689 N N . HIS A 1 93 ? 8.210 5.871 -15.090 1.00 96.31 93 HIS A N 1
ATOM 690 C CA . HIS A 1 93 ? 7.908 6.899 -14.098 1.00 96.31 93 HIS A CA 1
ATOM 691 C C . HIS A 1 93 ? 9.202 7.574 -13.609 1.00 96.31 93 HIS A C 1
ATOM 693 O O . HIS A 1 93 ? 10.206 6.888 -13.441 1.00 96.31 93 HIS A O 1
ATOM 699 N N . ASP A 1 94 ? 9.146 8.851 -13.214 1.00 95.00 94 ASP A N 1
ATOM 700 C CA . ASP A 1 94 ? 10.261 9.643 -12.639 1.00 95.00 94 ASP A CA 1
ATOM 701 C C . ASP A 1 94 ? 10.970 9.010 -11.415 1.00 95.00 94 ASP A C 1
ATOM 703 O O . ASP A 1 94 ? 11.957 9.538 -10.908 1.00 95.00 94 ASP A O 1
ATOM 707 N N . ALA A 1 95 ? 10.441 7.902 -10.889 1.00 94.75 95 ALA A N 1
ATOM 708 C CA . ALA A 1 95 ? 10.997 7.179 -9.747 1.00 94.75 95 ALA A CA 1
ATOM 709 C C . ALA A 1 95 ? 11.955 6.049 -10.166 1.00 94.75 95 ALA A C 1
ATOM 711 O O . ALA A 1 95 ? 12.569 5.433 -9.290 1.00 94.75 95 ALA A O 1
ATOM 712 N N . VAL A 1 96 ? 12.042 5.755 -11.468 1.00 92.50 96 VAL A N 1
ATOM 713 C CA . VAL A 1 96 ? 12.949 4.767 -12.067 1.00 92.50 96 VAL A CA 1
ATOM 714 C C . VAL A 1 96 ? 14.259 5.428 -12.476 1.00 92.50 96 VAL A C 1
ATOM 716 O O . VAL A 1 96 ? 15.324 4.840 -12.167 1.00 92.50 96 VAL A O 1
#

Secondary structure (DSSP, 8-state):
--------TTT--PPPHHHHHHHHHHHT--S-TT--SHHHHHHHHHHHHHHHHHHHHTT--S-----SSHHHHHHIIIII---S-----TT--TT-

Sequence (96 aa):
MPDRLYLDHAATTPIIPAARDAMTRALGTWANPSSPHAEGRAARSALEQARRAVADAYGWGGETLFTSGASEALAIPLQRAIPPRRVISSVEHDAV

Solvent-accessible surface area (backbone atoms only — not comparable to full-atom values): 6310 Å² total; per-residue (Å²): 128,81,88,78,85,86,89,54,65,88,84,51,72,83,80,50,70,71,58,52,54,51,50,59,55,48,65,73,56,75,45,56,50,86,41,91,50,74,59,10,48,50,31,33,50,53,51,52,51,51,50,48,55,54,28,60,77,69,73,49,89,68,92,82,82,90,63,99,42,69,54,58,56,42,37,47,66,69,71,70,50,85,68,99,70,86,86,81,73,97,79,62,62,99,59,113

Radius of gyration: 18.3 Å; Cα contacts (8 Å, |Δi|>4): 42; chains: 1; bounding box: 46×41×46 Å

Mean predicted aligned error: 3.88 Å

Foldseek 3Di:
DPDDDDPPVVVHDPDDPVRVVVVVVLVVLPDPCPDPDPSVVVNVVSVVVVQVVVCVVVVHPDDDDDDPDDLVVLCCCVVPDDDPDDDDDPPDDPSD

pLDDT: mean 95.2, std 6.11, range [54.0, 98.31]